Protein AF-A0A286H1N8-F1 (afdb_monomer_lite)

Secondary structure (DSSP, 8-state):
----------------------PPPPSSPPPGGGBPPHHHHHHHHHTT-EEEESSSSEEEEE-GGGEEEEEEGGGTEEEEEEEEEETTEEEEEETT-TT--EEEEEETTTEEEEEETTT--B---EEEE-

Radius of gyration: 24.0 Å; chains: 1; bounding box: 49×30×92 Å

Foldseek 3Di:
DDDDDDDDDDDDDDDDDPPDPPPDDLPDDDDPQFFAAQVRVVVCQVVFWWWQFPPARWIWTRDPPFKIWIAHPVVRDIWIWGWDDDRRWIFTGTPVRNPWTFTWTADPPRWIWTATSVPRDIDGTIDTDD

Structure (mmCIF, N/CA/C/O backbone):
data_AF-A0A286H1N8-F1
#
_entry.id   AF-A0A286H1N8-F1
#
loop_
_atom_site.group_PDB
_atom_site.id
_atom_site.type_symbol
_atom_site.label_atom_id
_atom_site.label_alt_id
_atom_site.label_comp_id
_atom_site.label_asym_id
_atom_site.label_entity_id
_atom_site.label_seq_id
_atom_site.pdbx_PDB_ins_code
_atom_site.Cartn_x
_atom_site.Cartn_y
_atom_site.Cartn_z
_atom_site.occupancy
_atom_site.B_iso_or_equiv
_atom_site.auth_seq_id
_atom_site.auth_comp_id
_atom_site.auth_asym_id
_atom_site.auth_atom_id
_atom_site.pdbx_PDB_model_num
ATOM 1 N N . MET A 1 1 ? 34.106 6.955 77.027 1.00 48.03 1 MET A N 1
ATOM 2 C CA . MET A 1 1 ? 34.243 7.611 75.709 1.00 48.03 1 MET A CA 1
ATOM 3 C C . MET A 1 1 ? 33.514 6.747 74.697 1.00 48.03 1 MET A C 1
ATOM 5 O O . MET A 1 1 ? 33.970 5.653 74.399 1.00 48.03 1 MET A O 1
ATOM 9 N N . SER A 1 2 ? 32.322 7.185 74.297 1.00 49.38 2 SER A N 1
ATOM 10 C CA . SER A 1 2 ? 31.342 6.395 73.548 1.00 49.38 2 SER A CA 1
ATOM 11 C C . SER A 1 2 ? 31.297 6.868 72.101 1.00 49.38 2 SER A C 1
ATOM 13 O O . SER A 1 2 ? 30.838 7.975 71.856 1.00 49.38 2 SER A O 1
ATOM 15 N N . HIS A 1 3 ? 31.728 6.043 71.149 1.00 46.00 3 HIS A N 1
ATOM 16 C CA . HIS A 1 3 ? 31.477 6.269 69.724 1.00 46.00 3 HIS A CA 1
ATOM 17 C C . HIS A 1 3 ? 31.519 4.943 68.970 1.00 46.00 3 HIS A C 1
ATOM 19 O O . HIS A 1 3 ? 32.595 4.377 68.865 1.00 46.00 3 HIS A O 1
ATOM 25 N N . MET A 1 4 ? 30.389 4.497 68.407 1.00 47.12 4 MET A N 1
ATOM 26 C CA . MET A 1 4 ? 30.310 3.762 67.127 1.00 47.12 4 MET A CA 1
ATOM 27 C C . MET A 1 4 ? 28.892 3.947 66.555 1.00 47.12 4 MET A C 1
ATOM 29 O O . MET A 1 4 ? 27.922 3.398 67.064 1.00 47.12 4 MET A O 1
ATOM 33 N N . LEU A 1 5 ? 28.712 5.003 65.757 1.00 55.62 5 LEU A N 1
ATOM 34 C CA . LEU A 1 5 ? 28.463 4.999 64.305 1.00 55.62 5 LEU A CA 1
ATOM 35 C C . LEU A 1 5 ? 27.261 4.165 63.815 1.00 55.62 5 LEU A C 1
ATOM 37 O O . LEU A 1 5 ? 27.325 2.953 63.625 1.00 55.62 5 LEU A O 1
ATOM 41 N N . ARG A 1 6 ? 26.184 4.905 63.518 1.00 54.03 6 ARG A N 1
ATOM 42 C CA . ARG A 1 6 ? 24.992 4.510 62.755 1.00 54.03 6 ARG A CA 1
ATOM 43 C C . ARG A 1 6 ? 25.367 4.121 61.319 1.00 54.03 6 ARG A C 1
ATOM 45 O O . ARG A 1 6 ? 26.016 4.898 60.626 1.00 54.03 6 ARG A O 1
ATOM 52 N N . ARG A 1 7 ? 24.881 2.970 60.846 1.00 54.78 7 ARG A N 1
ATOM 53 C CA . ARG A 1 7 ? 24.859 2.606 59.420 1.00 54.78 7 ARG A CA 1
ATOM 54 C C . ARG A 1 7 ? 23.522 3.046 58.820 1.00 54.78 7 ARG A C 1
ATOM 56 O O . ARG A 1 7 ? 22.484 2.501 59.182 1.00 54.78 7 ARG A O 1
ATOM 63 N N . GLY A 1 8 ? 23.552 4.053 57.950 1.00 47.91 8 GLY A N 1
ATOM 64 C CA . GLY A 1 8 ? 22.405 4.461 57.138 1.00 47.91 8 GLY A CA 1
ATOM 65 C C . GLY A 1 8 ? 22.336 3.623 55.863 1.00 47.91 8 GLY A C 1
ATOM 66 O O . GLY A 1 8 ? 23.327 3.524 55.142 1.00 47.91 8 GLY A O 1
ATOM 67 N N . LEU A 1 9 ? 21.178 3.009 55.610 1.00 51.22 9 LEU A N 1
ATOM 68 C CA . LEU A 1 9 ? 20.845 2.371 54.338 1.00 51.22 9 LEU A CA 1
ATOM 69 C C . LEU A 1 9 ? 20.765 3.432 53.231 1.00 51.22 9 LEU A C 1
ATOM 71 O O . LEU A 1 9 ? 19.991 4.380 53.345 1.00 51.22 9 LEU A O 1
ATOM 75 N N . ALA A 1 10 ? 21.507 3.241 52.142 1.00 50.12 10 ALA A N 1
ATOM 76 C CA . ALA A 1 10 ? 21.275 3.947 50.888 1.00 50.12 10 ALA A CA 1
ATOM 77 C C . ALA A 1 10 ? 20.330 3.101 50.021 1.00 50.12 10 ALA A C 1
ATOM 79 O O . ALA A 1 10 ? 20.686 2.006 49.589 1.00 50.12 10 ALA A O 1
ATOM 80 N N . ALA A 1 11 ? 19.112 3.597 49.806 1.00 51.62 11 ALA A N 1
ATOM 81 C CA . ALA A 1 11 ? 18.157 3.024 48.868 1.00 51.62 11 ALA A CA 1
ATOM 82 C C . ALA A 1 11 ? 18.587 3.370 47.433 1.00 51.62 11 ALA A C 1
ATOM 84 O O . ALA A 1 11 ? 18.708 4.543 47.081 1.00 51.62 11 ALA A O 1
ATOM 85 N N . ALA A 1 12 ? 18.832 2.350 46.612 1.00 50.88 12 ALA A N 1
ATOM 86 C CA . ALA A 1 12 ? 19.094 2.516 45.189 1.00 50.88 12 ALA A CA 1
ATOM 87 C C . ALA A 1 12 ? 17.784 2.864 44.464 1.00 50.88 12 ALA A C 1
ATOM 89 O O . ALA A 1 12 ? 16.854 2.059 44.419 1.00 50.88 12 ALA A O 1
ATOM 90 N N . ALA A 1 13 ? 17.707 4.075 43.913 1.00 53.12 13 ALA A N 1
ATOM 91 C CA . ALA A 1 13 ? 16.612 4.498 43.053 1.00 53.12 13 ALA A CA 1
ATOM 92 C C . ALA A 1 13 ? 16.797 3.890 41.652 1.00 53.12 13 ALA A C 1
ATOM 94 O O . ALA A 1 13 ? 17.744 4.224 40.943 1.00 53.12 13 ALA A O 1
ATOM 95 N N . PHE A 1 14 ? 15.893 2.991 41.260 1.00 51.34 14 PHE A N 1
ATOM 96 C CA . PHE A 1 14 ? 15.776 2.498 39.888 1.00 51.34 14 PHE A CA 1
ATOM 97 C C . PHE A 1 14 ? 15.037 3.538 39.038 1.00 51.34 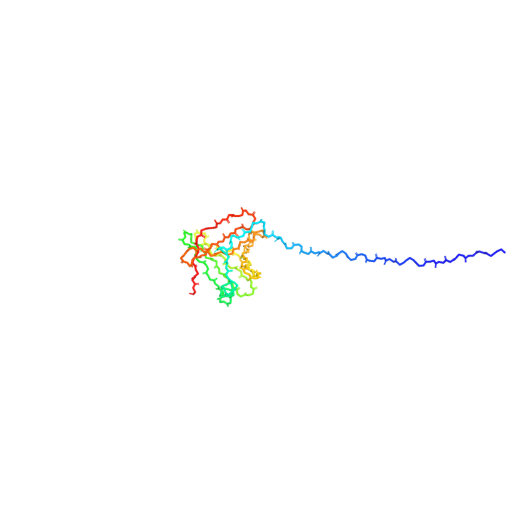14 PHE A C 1
ATOM 99 O O . PHE A 1 14 ? 13.820 3.686 39.136 1.00 51.34 14 PHE A O 1
ATOM 106 N N . THR A 1 15 ? 15.759 4.260 38.186 1.00 54.69 15 THR A N 1
ATOM 107 C CA . THR A 1 15 ? 15.174 5.069 37.112 1.00 54.69 15 THR A CA 1
ATOM 108 C C . THR A 1 15 ? 14.832 4.161 35.932 1.00 54.69 15 THR A C 1
ATOM 110 O O . THR A 1 15 ? 15.695 3.790 35.142 1.00 54.69 15 THR A O 1
ATOM 113 N N . ALA A 1 16 ? 13.558 3.786 35.812 1.00 54.31 16 ALA A N 1
ATOM 114 C CA . ALA A 1 16 ? 13.034 3.124 34.624 1.00 54.31 16 ALA A CA 1
ATOM 115 C C . ALA A 1 16 ? 12.953 4.140 33.474 1.00 54.31 16 ALA A C 1
ATOM 117 O O . ALA A 1 16 ? 12.077 5.005 33.446 1.00 54.31 16 ALA A O 1
ATOM 118 N N . THR A 1 17 ? 13.883 4.061 32.526 1.00 55.28 17 THR A N 1
ATOM 119 C CA . THR A 1 17 ? 13.801 4.795 31.263 1.00 55.28 17 THR A CA 1
ATOM 120 C C . THR A 1 17 ? 12.733 4.144 30.387 1.00 55.28 17 THR A C 1
ATOM 122 O O . THR A 1 17 ? 12.961 3.132 29.728 1.00 55.28 17 THR A O 1
ATOM 125 N N . LEU A 1 18 ? 11.530 4.722 30.391 1.00 54.97 18 LEU A N 1
ATOM 126 C CA . LEU A 1 18 ? 10.487 4.405 29.417 1.00 54.97 18 LEU A CA 1
ATOM 127 C C . LEU A 1 18 ? 10.997 4.812 28.029 1.00 54.97 18 LEU A C 1
ATOM 129 O O . LEU A 1 18 ? 10.918 5.975 27.640 1.00 54.97 18 LEU A O 1
ATOM 133 N N . SER A 1 19 ? 11.553 3.851 27.291 1.00 48.81 19 SER A N 1
ATOM 134 C CA . SER A 1 19 ? 11.818 4.004 25.862 1.00 48.81 19 SER A CA 1
ATOM 135 C C . SER A 1 19 ? 10.473 4.031 25.148 1.00 48.81 19 SER A C 1
ATOM 137 O O . SER A 1 19 ? 9.915 2.992 24.803 1.00 48.81 19 SER A O 1
ATOM 139 N N . ALA A 1 20 ? 9.913 5.227 24.986 1.00 52.72 20 ALA A N 1
ATOM 140 C CA . ALA A 1 20 ? 8.796 5.443 24.087 1.00 52.72 20 ALA A CA 1
ATOM 141 C C . ALA A 1 20 ? 9.265 5.060 22.679 1.00 52.72 20 ALA A C 1
ATOM 143 O O . ALA A 1 20 ? 10.148 5.708 22.118 1.00 52.72 20 ALA A O 1
ATOM 144 N N . CYS A 1 21 ? 8.710 3.983 22.122 1.00 49.44 21 CYS A N 1
ATOM 145 C CA . CYS A 1 21 ? 8.854 3.671 20.708 1.00 49.44 21 CYS A CA 1
ATOM 146 C C . CYS A 1 21 ? 8.246 4.838 19.925 1.00 49.44 21 CYS A C 1
ATOM 148 O O . CYS A 1 21 ? 7.029 4.922 19.765 1.00 49.44 21 CYS A O 1
ATOM 150 N N . ALA A 1 22 ? 9.087 5.779 19.502 1.00 48.03 22 ALA A N 1
ATOM 151 C CA . ALA A 1 22 ? 8.686 6.850 18.614 1.00 48.03 22 ALA A CA 1
ATOM 152 C C . ALA A 1 22 ? 8.336 6.210 17.269 1.00 48.03 22 ALA A C 1
ATOM 154 O O . ALA A 1 22 ? 9.215 5.867 16.480 1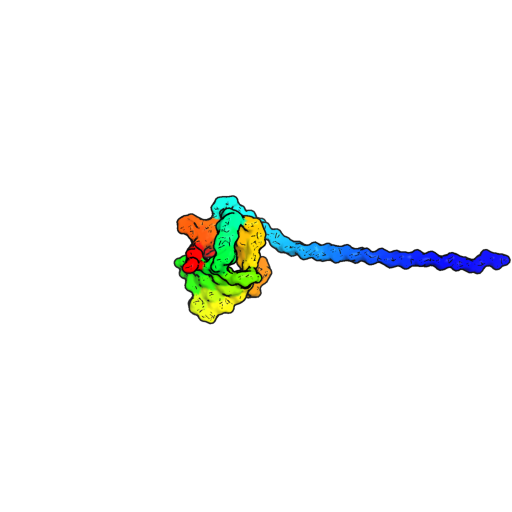.00 48.03 22 ALA A O 1
ATOM 155 N N . VAL A 1 23 ? 7.043 5.986 17.042 1.00 53.97 23 VAL A N 1
ATOM 156 C CA . VAL A 1 23 ? 6.540 5.654 15.712 1.00 53.97 23 VAL A CA 1
ATOM 157 C C . VAL A 1 23 ? 6.872 6.861 14.830 1.00 53.97 23 VAL A C 1
ATOM 159 O O . VAL A 1 23 ? 6.507 7.976 15.211 1.00 53.97 23 VAL A O 1
ATOM 162 N N . PRO A 1 24 ? 7.593 6.692 13.708 1.00 49.56 24 PRO A N 1
ATOM 163 C CA . PRO A 1 24 ? 7.932 7.811 12.843 1.00 49.56 24 PRO A CA 1
ATOM 164 C C . PRO A 1 24 ? 6.646 8.513 12.398 1.00 49.56 24 PRO A C 1
ATOM 166 O O . PRO A 1 24 ? 5.761 7.908 11.792 1.00 49.56 24 PRO A O 1
ATOM 169 N N . THR A 1 25 ? 6.525 9.792 12.750 1.00 52.03 25 THR A N 1
ATOM 170 C CA . THR A 1 25 ? 5.413 10.636 12.318 1.00 52.03 25 THR A CA 1
ATOM 171 C C . THR A 1 25 ? 5.596 10.938 10.828 1.00 52.03 25 THR A C 1
ATOM 173 O O . THR A 1 25 ? 6.637 11.482 10.466 1.00 52.03 25 THR A O 1
ATOM 176 N N . PRO A 1 26 ? 4.620 10.629 9.955 1.00 54.97 26 PRO A N 1
ATOM 177 C CA . PRO A 1 26 ? 4.674 10.989 8.538 1.00 54.97 26 PRO A CA 1
ATOM 178 C C . PRO A 1 26 ? 4.893 12.496 8.350 1.00 54.97 26 PRO A C 1
ATOM 180 O O . PRO A 1 26 ? 4.099 13.293 8.855 1.00 54.97 26 PRO A O 1
ATOM 183 N N . SER A 1 27 ? 5.947 12.878 7.627 1.00 52.53 27 SER A N 1
ATOM 184 C CA . SER A 1 27 ? 6.412 14.271 7.530 1.00 52.53 27 SER A CA 1
ATOM 185 C C . SER A 1 27 ? 5.608 15.133 6.549 1.00 52.53 27 SER A C 1
ATOM 187 O O . SER A 1 27 ? 5.606 16.356 6.678 1.00 52.53 27 SER A O 1
ATOM 189 N N . ALA A 1 28 ? 4.887 14.527 5.600 1.00 58.50 28 ALA A N 1
ATOM 190 C CA . ALA A 1 28 ? 4.025 15.242 4.658 1.00 58.50 28 ALA A CA 1
ATOM 191 C C . ALA A 1 28 ? 2.534 14.943 4.926 1.00 58.50 28 ALA A C 1
ATOM 193 O O . ALA A 1 28 ? 2.124 13.777 4.908 1.00 58.50 28 ALA A O 1
ATOM 194 N N . PRO A 1 29 ? 1.687 15.958 5.179 1.00 61.88 29 PRO A N 1
ATOM 195 C CA . PRO A 1 29 ? 0.252 15.740 5.295 1.00 61.88 29 PRO A CA 1
ATOM 196 C C . PRO A 1 29 ? -0.352 15.434 3.915 1.00 61.88 29 PRO A C 1
ATOM 198 O O . PRO A 1 29 ? -0.257 16.256 3.008 1.00 61.88 29 PRO A O 1
ATOM 201 N N . LEU A 1 30 ? -1.039 14.291 3.775 1.00 67.94 30 LEU A N 1
ATOM 202 C CA . LEU A 1 30 ? -1.951 14.062 2.646 1.00 67.94 30 LEU A CA 1
ATOM 203 C C . LEU A 1 30 ? -2.986 15.192 2.604 1.00 67.94 30 LEU A C 1
ATOM 205 O O . LEU A 1 30 ? -3.613 15.497 3.638 1.00 67.94 30 LEU A O 1
ATOM 209 N N . ALA A 1 31 ? -3.200 15.756 1.413 1.00 73.31 31 ALA A N 1
ATOM 210 C CA . ALA A 1 31 ? -4.306 16.670 1.173 1.00 73.31 31 ALA A CA 1
ATOM 211 C C . ALA A 1 31 ? -5.619 15.974 1.554 1.00 73.31 31 ALA A C 1
ATOM 213 O O . ALA A 1 31 ? -5.799 14.785 1.303 1.00 73.31 31 ALA A O 1
ATOM 214 N N . ALA A 1 32 ? -6.534 16.698 2.204 1.00 67.06 32 ALA A N 1
ATOM 215 C CA . ALA A 1 32 ? -7.751 16.095 2.751 1.00 67.06 32 ALA A CA 1
ATOM 216 C C . ALA A 1 32 ? -8.613 15.401 1.680 1.00 67.06 32 ALA A C 1
ATOM 218 O O . ALA A 1 32 ? -9.254 14.402 1.985 1.00 67.06 32 ALA A O 1
ATOM 219 N N . ALA A 1 33 ? -8.584 15.903 0.440 1.00 71.12 33 ALA A N 1
ATOM 220 C CA . ALA A 1 33 ? -9.300 15.336 -0.702 1.00 71.12 33 ALA A CA 1
ATOM 221 C C . ALA A 1 33 ? -8.751 13.978 -1.175 1.00 71.12 33 ALA A C 1
ATOM 223 O O . ALA A 1 33 ? -9.474 13.236 -1.829 1.00 71.12 33 ALA A O 1
ATOM 224 N N . ASP A 1 34 ? -7.506 13.652 -0.824 1.00 82.00 34 ASP A N 1
ATOM 225 C CA . ASP A 1 34 ? -6.835 12.420 -1.248 1.00 82.00 34 ASP A CA 1
ATOM 226 C C . ASP A 1 34 ? -6.876 11.341 -0.153 1.00 82.00 34 ASP A C 1
ATOM 228 O O . ASP A 1 34 ? -6.372 10.232 -0.333 1.00 82.00 34 ASP A O 1
ATOM 232 N N . ARG A 1 35 ? -7.452 11.651 1.016 1.00 85.38 35 ARG A N 1
ATOM 233 C CA . ARG A 1 35 ? -7.542 10.705 2.132 1.00 85.38 35 ARG A CA 1
ATOM 234 C C . ARG A 1 35 ? -8.665 9.710 1.902 1.00 85.38 35 ARG A C 1
ATOM 236 O O . ARG A 1 35 ? -9.785 10.085 1.568 1.00 85.38 35 ARG A O 1
ATOM 243 N N . LEU A 1 36 ? -8.376 8.449 2.202 1.00 89.88 36 LEU A N 1
ATOM 244 C CA . LEU A 1 36 ? -9.404 7.423 2.287 1.00 89.88 36 LEU A CA 1
ATOM 245 C C . LEU A 1 36 ? -10.360 7.738 3.434 1.00 89.88 36 LEU A C 1
ATOM 247 O O . LEU A 1 36 ? -9.941 8.087 4.536 1.00 89.88 36 LEU A O 1
ATOM 251 N N . ALA A 1 37 ? -11.655 7.541 3.215 1.00 89.31 37 ALA A N 1
ATOM 252 C CA . ALA A 1 37 ? -12.596 7.548 4.325 1.00 89.31 37 ALA A CA 1
ATOM 253 C C . ALA A 1 37 ? -12.361 6.305 5.208 1.00 89.31 37 ALA A C 1
ATOM 255 O O . ALA A 1 37 ? -12.083 5.217 4.705 1.00 89.31 37 ALA A O 1
ATOM 256 N N . ALA A 1 38 ? -12.532 6.412 6.530 1.00 87.56 38 ALA A N 1
ATOM 257 C CA . ALA A 1 38 ? -12.345 5.267 7.434 1.00 87.56 38 ALA A CA 1
ATOM 258 C C . ALA A 1 38 ? -13.164 4.003 7.049 1.00 87.56 38 ALA A C 1
ATOM 260 O O . ALA A 1 38 ? -12.619 2.898 7.145 1.00 87.56 38 ALA A O 1
ATOM 261 N N . PRO A 1 39 ? -14.423 4.108 6.564 1.00 90.81 39 PRO A N 1
ATOM 262 C CA . PRO A 1 39 ? -15.160 2.951 6.045 1.00 90.81 39 PRO A CA 1
ATOM 263 C C . PRO A 1 39 ? -14.519 2.318 4.804 1.00 90.81 39 PRO A C 1
ATOM 265 O O . PRO A 1 39 ? -14.571 1.103 4.636 1.00 90.81 39 PRO A O 1
ATOM 268 N N . GLU A 1 40 ? -13.892 3.122 3.949 1.00 91.69 40 GLU A N 1
ATOM 269 C CA . GLU A 1 40 ? -13.195 2.640 2.757 1.00 91.69 40 GLU A CA 1
ATOM 270 C C . GLU A 1 40 ? -11.921 1.883 3.136 1.00 91.69 40 GLU A C 1
ATOM 272 O O . GLU A 1 40 ? -11.712 0.765 2.668 1.00 91.69 40 GLU A O 1
ATOM 277 N N . VAL A 1 41 ? -11.132 2.418 4.077 1.00 92.31 41 VAL A N 1
ATOM 278 C CA . VAL A 1 41 ? -9.991 1.694 4.663 1.00 92.31 41 VAL A CA 1
ATOM 279 C C . VAL A 1 41 ? -10.444 0.349 5.224 1.00 92.31 41 VAL A C 1
ATOM 281 O O . VAL A 1 41 ? -9.815 -0.673 4.951 1.00 92.31 41 VAL A O 1
ATOM 284 N N . ALA A 1 42 ? -11.545 0.327 5.984 1.00 90.12 42 ALA A N 1
ATOM 285 C CA . ALA A 1 42 ? -12.097 -0.905 6.539 1.00 90.12 42 ALA A CA 1
ATOM 286 C C . ALA A 1 42 ? -12.480 -1.913 5.441 1.00 90.12 42 ALA A C 1
ATOM 288 O O . ALA A 1 42 ? -12.126 -3.086 5.548 1.00 90.12 42 ALA A O 1
ATOM 289 N N . ALA A 1 43 ? -13.128 -1.457 4.366 1.00 90.94 43 ALA A N 1
ATOM 290 C CA . ALA A 1 43 ? -13.521 -2.306 3.245 1.00 90.94 43 ALA A CA 1
ATOM 291 C C . ALA A 1 43 ? -12.317 -2.904 2.494 1.00 90.94 43 ALA A C 1
ATOM 293 O O . ALA A 1 43 ? -12.366 -4.073 2.100 1.00 90.94 43 ALA A O 1
ATOM 294 N N . LEU A 1 44 ? -11.239 -2.128 2.325 1.00 92.19 44 LEU A N 1
ATOM 295 C CA . LEU A 1 44 ? -10.000 -2.581 1.684 1.00 92.19 44 LEU A CA 1
ATOM 296 C C . LEU A 1 44 ? -9.307 -3.682 2.497 1.00 92.19 44 LEU A C 1
ATOM 298 O O . LEU A 1 44 ? -8.857 -4.679 1.935 1.00 92.19 44 LEU A O 1
ATOM 302 N N . VAL A 1 45 ? -9.233 -3.531 3.822 1.00 91.62 45 VAL A N 1
ATOM 303 C CA . VAL A 1 45 ? -8.506 -4.488 4.673 1.00 91.62 45 VAL A CA 1
ATOM 304 C C . VAL A 1 45 ? -9.327 -5.723 5.036 1.00 91.62 45 VAL A C 1
ATOM 306 O O . VAL A 1 45 ? -8.765 -6.809 5.131 1.00 91.62 45 VAL A O 1
ATOM 309 N N . GLN A 1 46 ? -10.646 -5.592 5.222 1.00 89.44 46 GLN A N 1
ATOM 310 C CA . GLN A 1 46 ? -11.505 -6.698 5.665 1.00 89.44 46 GLN A CA 1
ATOM 311 C C . GLN A 1 46 ? -11.536 -7.852 4.656 1.00 89.44 46 GLN A C 1
ATOM 313 O O . GLN A 1 46 ? -11.627 -9.009 5.058 1.00 89.44 46 GLN A O 1
ATOM 318 N N . ASN A 1 47 ? -11.430 -7.536 3.364 1.00 82.62 47 ASN A N 1
ATOM 319 C CA . ASN A 1 47 ? -11.497 -8.520 2.284 1.00 82.62 47 ASN A CA 1
ATOM 320 C C . ASN A 1 47 ? -10.129 -8.857 1.673 1.00 82.62 47 ASN A C 1
ATOM 322 O O . ASN A 1 47 ? -10.068 -9.682 0.770 1.00 82.62 47 ASN A O 1
ATOM 326 N N . GLY A 1 48 ? -9.045 -8.223 2.135 1.00 89.06 48 GLY A N 1
ATOM 327 C CA . GLY A 1 48 ? -7.720 -8.382 1.535 1.00 89.06 48 GLY A CA 1
ATOM 328 C C . GLY A 1 48 ? -7.643 -7.822 0.111 1.00 89.06 48 GLY A C 1
ATOM 329 O O . GLY A 1 48 ? -7.555 -8.570 -0.861 1.00 89.06 48 GLY A O 1
ATOM 330 N N . ALA A 1 49 ? -7.699 -6.494 -0.026 1.00 95.12 49 ALA A N 1
ATOM 331 C CA . ALA A 1 49 ? -7.667 -5.833 -1.328 1.00 95.12 49 ALA A CA 1
ATOM 332 C C . ALA A 1 49 ? -6.428 -6.202 -2.162 1.00 95.12 49 ALA A C 1
ATOM 334 O O . ALA A 1 49 ? -5.304 -6.281 -1.655 1.00 95.12 49 ALA A O 1
ATOM 335 N N . THR A 1 50 ? -6.644 -6.354 -3.470 1.00 97.25 50 THR A N 1
ATOM 336 C CA . THR A 1 50 ? -5.581 -6.486 -4.466 1.00 97.25 50 THR A CA 1
ATOM 337 C C . THR A 1 50 ? -5.514 -5.217 -5.306 1.00 97.25 50 THR A C 1
ATOM 339 O O . THR A 1 50 ? -6.435 -4.931 -6.064 1.00 97.25 50 THR A O 1
ATOM 342 N N . PHE A 1 51 ? -4.426 -4.460 -5.191 1.00 97.25 51 PHE A N 1
ATOM 343 C CA . PHE A 1 51 ? -4.160 -3.286 -6.018 1.00 97.25 51 PHE A CA 1
ATOM 344 C C . PHE A 1 51 ? -3.328 -3.694 -7.230 1.00 97.25 51 PHE A C 1
ATOM 346 O O . PHE A 1 51 ? -2.211 -4.191 -7.081 1.00 97.25 51 PHE A O 1
ATOM 353 N N . ARG A 1 52 ? -3.848 -3.466 -8.433 1.00 97.56 52 ARG A N 1
ATOM 354 C CA . ARG A 1 52 ? -3.133 -3.681 -9.694 1.00 97.56 52 ARG A CA 1
ATOM 355 C C . ARG A 1 52 ? -2.705 -2.333 -10.260 1.00 97.56 52 ARG A C 1
ATOM 357 O O . ARG A 1 52 ? -3.541 -1.445 -10.411 1.00 97.56 52 ARG A O 1
ATOM 364 N N . SER A 1 53 ? -1.415 -2.179 -10.550 1.00 96.44 53 SER A N 1
ATOM 365 C CA . SER A 1 53 ? -0.909 -0.978 -11.222 1.00 96.44 53 SER A CA 1
ATOM 366 C C . SER A 1 53 ? -1.506 -0.884 -12.627 1.00 96.44 53 SER A C 1
ATOM 368 O O . SER A 1 53 ? -1.648 -1.886 -13.329 1.00 96.44 53 SER A O 1
ATOM 370 N N . THR A 1 54 ? -1.888 0.327 -13.027 1.00 95.94 54 THR A N 1
ATOM 371 C CA . THR A 1 54 ? -2.490 0.590 -14.347 1.00 95.94 54 THR A CA 1
ATOM 372 C C . THR A 1 54 ? -1.457 0.774 -15.460 1.00 95.94 54 THR A C 1
ATOM 374 O O . THR A 1 54 ? -1.815 0.779 -16.636 1.00 95.94 54 THR A O 1
ATOM 377 N N . VAL A 1 55 ? -0.179 0.920 -15.101 1.00 94.81 55 VAL A N 1
ATOM 378 C CA . VAL A 1 55 ? 0.932 1.190 -16.033 1.00 94.81 55 VAL A CA 1
ATOM 379 C C . VAL A 1 55 ? 2.034 0.143 -15.940 1.00 94.81 55 VAL A C 1
ATOM 381 O O . VAL A 1 55 ? 2.660 -0.166 -16.950 1.00 94.81 55 VAL A O 1
ATOM 384 N N . ASN A 1 56 ? 2.260 -0.423 -14.754 1.00 94.06 56 ASN A N 1
ATOM 385 C CA . ASN A 1 56 ? 3.297 -1.418 -14.519 1.00 94.06 56 ASN A CA 1
ATOM 386 C C . ASN A 1 56 ? 2.672 -2.789 -14.231 1.00 94.06 56 ASN A C 1
ATOM 388 O O . ASN A 1 56 ? 1.593 -2.872 -13.647 1.00 94.06 56 ASN A O 1
ATOM 392 N N . PRO A 1 57 ? 3.346 -3.902 -14.561 1.00 94.56 57 PRO A N 1
ATOM 393 C CA . PRO A 1 57 ? 2.861 -5.235 -14.229 1.00 94.56 57 PRO A CA 1
ATOM 394 C C . PRO A 1 57 ? 3.205 -5.577 -12.768 1.00 94.56 57 PRO A C 1
ATOM 396 O O . PRO A 1 57 ? 3.984 -6.491 -12.484 1.00 94.56 57 PRO A O 1
ATOM 399 N N . VAL A 1 58 ? 2.666 -4.774 -11.847 1.00 95.75 58 VAL A N 1
ATOM 400 C CA . VAL A 1 58 ? 2.872 -4.871 -10.399 1.00 95.75 58 VAL A CA 1
ATOM 401 C C . VAL A 1 58 ? 1.525 -5.021 -9.703 1.00 95.75 58 VAL A C 1
ATOM 403 O O . VAL A 1 58 ? 0.578 -4.283 -9.986 1.00 95.75 58 VAL A O 1
ATOM 406 N N . VAL A 1 59 ? 1.450 -5.971 -8.775 1.00 97.06 59 VAL A N 1
ATOM 407 C CA . VAL A 1 59 ? 0.249 -6.265 -7.992 1.00 97.06 59 VAL A CA 1
ATOM 408 C C . VAL A 1 59 ? 0.593 -6.281 -6.507 1.00 97.06 59 VAL A C 1
ATOM 410 O O . VAL A 1 59 ? 1.476 -7.021 -6.088 1.00 97.06 59 VAL A O 1
ATOM 413 N N . TYR A 1 60 ? -0.128 -5.505 -5.704 1.00 97.38 60 TYR A N 1
ATOM 414 C CA . TYR A 1 60 ? -0.023 -5.488 -4.246 1.00 97.38 60 TYR A CA 1
ATOM 415 C C . TYR A 1 60 ? -1.234 -6.206 -3.661 1.00 97.38 60 TYR A C 1
ATOM 417 O O . TYR A 1 60 ? -2.366 -5.820 -3.931 1.00 97.38 60 TYR A O 1
ATOM 425 N N . ARG A 1 61 ? -1.017 -7.233 -2.843 1.00 97.00 61 ARG A N 1
ATOM 426 C CA . ARG A 1 61 ? -2.083 -7.996 -2.186 1.00 97.00 61 ARG A CA 1
ATOM 427 C C . ARG A 1 61 ? -1.999 -7.816 -0.683 1.00 97.00 61 ARG A C 1
ATOM 429 O O . ARG A 1 61 ? -1.011 -8.226 -0.069 1.00 97.00 61 ARG A O 1
ATOM 436 N N . LEU A 1 62 ? -3.040 -7.232 -0.100 1.00 96.19 62 LEU A N 1
ATOM 437 C CA . LEU A 1 62 ? -3.217 -7.200 1.345 1.00 96.19 62 LEU A CA 1
ATOM 438 C C . LEU A 1 62 ? -3.727 -8.562 1.802 1.00 96.19 62 LEU A C 1
ATOM 440 O O . LEU A 1 62 ? -4.758 -9.038 1.338 1.00 96.19 62 LEU A O 1
ATOM 444 N N . GLN A 1 63 ? -3.012 -9.194 2.718 1.00 93.88 63 GLN A N 1
ATOM 445 C CA . GLN A 1 63 ? -3.386 -10.481 3.288 1.00 93.88 63 GLN A CA 1
ATOM 446 C C . GLN A 1 63 ? -3.854 -10.309 4.733 1.00 93.88 63 GLN A C 1
ATOM 448 O O . GLN A 1 63 ? -3.529 -9.328 5.407 1.00 93.88 63 GLN A O 1
ATOM 453 N N . SER A 1 64 ? -4.613 -11.282 5.231 1.00 88.56 64 SER A N 1
ATOM 454 C CA . SER A 1 64 ? -5.036 -11.320 6.632 1.00 88.56 64 SER A CA 1
ATOM 455 C C . SER A 1 64 ? -3.840 -11.240 7.585 1.00 88.56 64 SER A C 1
ATOM 457 O O . SER A 1 64 ? -2.784 -11.804 7.308 1.00 88.56 64 SER A O 1
ATOM 459 N N . GLY A 1 65 ? -4.025 -10.589 8.734 1.00 89.25 65 GLY A N 1
ATOM 460 C CA . GLY A 1 65 ? -2.988 -10.507 9.768 1.00 89.25 65 GLY A CA 1
ATOM 461 C C . GLY A 1 65 ? -1.895 -9.467 9.508 1.00 89.25 65 GLY A C 1
ATOM 462 O O . GLY A 1 65 ? -0.874 -9.506 10.182 1.00 89.25 65 GLY A O 1
ATOM 463 N N . GLY A 1 66 ? -2.094 -8.538 8.564 1.00 93.50 66 GLY A N 1
ATOM 464 C CA . GLY A 1 66 ? -1.149 -7.441 8.317 1.00 93.50 66 GLY A CA 1
ATOM 465 C C . GLY A 1 66 ? -0.034 -7.771 7.325 1.00 93.50 66 GLY A C 1
ATOM 466 O O . GLY A 1 66 ? 0.869 -6.962 7.148 1.00 93.50 66 GLY A O 1
ATOM 467 N N . ALA A 1 67 ? -0.068 -8.936 6.673 1.00 96.12 67 ALA A N 1
ATOM 468 C CA . ALA A 1 67 ? 0.934 -9.317 5.680 1.00 96.12 67 ALA A CA 1
ATOM 469 C C . ALA A 1 67 ? 0.632 -8.704 4.303 1.00 96.12 67 ALA A C 1
ATOM 471 O O . ALA A 1 67 ? -0.521 -8.645 3.870 1.00 96.12 67 ALA A O 1
ATOM 472 N N . LEU A 1 68 ? 1.673 -8.266 3.600 1.00 96.75 68 LEU A N 1
ATOM 473 C CA . LEU A 1 68 ? 1.616 -7.763 2.230 1.00 96.75 68 LEU A CA 1
ATOM 474 C C . LEU A 1 68 ? 2.414 -8.689 1.311 1.00 96.75 68 LEU A C 1
ATOM 476 O O . LEU A 1 68 ? 3.529 -9.097 1.634 1.00 96.75 68 LEU A O 1
ATOM 480 N N . ARG A 1 69 ? 1.882 -8.937 0.114 1.00 96.56 69 ARG A N 1
ATOM 481 C CA . ARG A 1 69 ? 2.621 -9.575 -0.978 1.00 96.56 69 ARG A CA 1
ATOM 482 C C . ARG A 1 69 ? 2.613 -8.685 -2.213 1.00 96.56 69 ARG A C 1
ATOM 484 O O . ARG A 1 69 ? 1.543 -8.343 -2.707 1.00 96.56 69 ARG A O 1
ATOM 491 N N . ILE A 1 70 ? 3.791 -8.350 -2.729 1.00 96.44 70 ILE A N 1
ATOM 492 C CA . ILE A 1 70 ? 3.953 -7.572 -3.962 1.00 96.44 70 ILE A CA 1
ATOM 493 C C . ILE A 1 70 ? 4.496 -8.497 -5.045 1.00 96.44 70 ILE A C 1
ATOM 495 O O . ILE A 1 70 ? 5.555 -9.096 -4.880 1.00 96.44 70 ILE A O 1
ATOM 499 N N . GLU A 1 71 ? 3.783 -8.620 -6.153 1.00 96.81 71 GLU A N 1
ATOM 500 C CA . GLU A 1 71 ? 4.178 -9.423 -7.306 1.00 96.81 71 GLU A CA 1
ATOM 501 C C . GLU A 1 71 ? 4.596 -8.490 -8.440 1.00 96.81 71 GLU A C 1
ATOM 503 O O . GLU A 1 71 ? 3.821 -7.632 -8.856 1.00 96.81 71 GLU A O 1
ATOM 508 N N . VAL A 1 72 ? 5.822 -8.652 -8.940 1.00 94.94 72 VAL A N 1
ATOM 509 C CA . VAL A 1 72 ? 6.368 -7.890 -10.069 1.00 94.94 72 VAL A CA 1
ATOM 510 C C . VAL A 1 72 ? 6.573 -8.860 -11.226 1.00 94.94 72 VAL A C 1
ATOM 512 O O . VAL A 1 72 ? 7.568 -9.590 -11.270 1.00 94.94 72 VAL A O 1
ATOM 515 N N . THR A 1 73 ? 5.632 -8.894 -12.172 1.00 91.31 73 THR A N 1
ATOM 516 C CA . THR A 1 73 ? 5.642 -9.891 -13.255 1.00 91.31 73 THR A CA 1
ATOM 517 C C . THR A 1 73 ? 6.838 -9.711 -14.181 1.00 91.31 73 THR A C 1
ATOM 519 O O . THR A 1 73 ? 7.459 -10.700 -14.557 1.00 91.31 73 THR A O 1
ATOM 522 N N . ALA A 1 74 ? 7.217 -8.466 -14.492 1.00 85.12 74 ALA A N 1
ATOM 523 C CA . ALA A 1 74 ? 8.344 -8.171 -15.384 1.00 85.12 74 ALA A CA 1
ATOM 524 C C . ALA A 1 74 ? 9.687 -8.755 -14.899 1.00 85.12 74 ALA A C 1
ATOM 526 O O . ALA A 1 74 ? 10.580 -8.973 -15.710 1.00 85.12 74 ALA A O 1
ATOM 527 N N . GLY A 1 75 ? 9.825 -9.030 -13.597 1.00 82.12 75 GLY A N 1
ATOM 528 C CA . GLY A 1 75 ? 11.023 -9.635 -13.010 1.00 82.12 75 GLY A CA 1
ATOM 529 C C . GLY A 1 75 ? 10.809 -11.031 -12.427 1.00 82.12 75 GLY A C 1
ATOM 530 O O . GLY A 1 75 ? 11.748 -11.583 -11.862 1.00 82.12 75 GLY A O 1
ATOM 531 N N . ASN A 1 76 ? 9.594 -11.588 -12.505 1.00 92.88 76 ASN A N 1
ATOM 532 C CA . ASN A 1 76 ? 9.193 -12.789 -11.762 1.00 92.88 76 ASN A CA 1
ATOM 533 C C . ASN A 1 76 ? 9.567 -12.712 -10.263 1.00 92.88 76 ASN A C 1
ATOM 535 O O . ASN A 1 76 ? 10.047 -13.676 -9.666 1.00 92.88 76 ASN A O 1
ATOM 539 N N . GLN A 1 77 ? 9.399 -11.531 -9.659 1.00 95.00 77 GLN A N 1
ATOM 540 C CA . GLN A 1 77 ? 9.778 -11.275 -8.270 1.00 95.00 77 GLN A CA 1
ATOM 541 C C . GLN A 1 77 ? 8.543 -11.228 -7.373 1.00 95.00 77 GLN A C 1
ATOM 543 O O . GLN A 1 77 ? 7.507 -10.675 -7.741 1.00 95.00 77 GLN A O 1
ATOM 548 N N . THR A 1 78 ? 8.677 -11.781 -6.168 1.00 96.00 78 THR A N 1
ATOM 549 C CA . THR A 1 78 ? 7.732 -11.573 -5.068 1.00 96.00 78 THR A CA 1
ATOM 550 C C . THR A 1 78 ? 8.461 -10.862 -3.938 1.00 96.00 78 THR A C 1
ATOM 552 O O . THR A 1 78 ? 9.516 -11.320 -3.504 1.00 96.00 78 THR A O 1
ATOM 555 N N . ILE A 1 79 ? 7.899 -9.754 -3.467 1.00 95.19 79 ILE A N 1
ATOM 556 C CA . ILE A 1 79 ? 8.462 -8.939 -2.393 1.00 95.19 79 ILE A CA 1
ATOM 557 C C . ILE A 1 79 ? 7.480 -8.997 -1.220 1.00 95.19 79 ILE A C 1
ATOM 559 O O . ILE A 1 79 ? 6.322 -8.593 -1.386 1.00 95.19 79 ILE A O 1
ATOM 563 N N . PRO A 1 80 ? 7.893 -9.536 -0.063 1.00 96.88 80 PRO A N 1
ATOM 564 C CA . PRO A 1 80 ? 7.075 -9.502 1.137 1.00 96.88 80 PRO A CA 1
ATOM 565 C C . PRO A 1 80 ? 7.021 -8.085 1.717 1.00 96.88 80 PRO A C 1
ATOM 567 O O . PRO A 1 80 ? 7.789 -7.192 1.345 1.00 96.88 80 PRO A O 1
ATOM 570 N N . GLY A 1 81 ? 6.079 -7.875 2.619 1.00 95.81 81 GLY A N 1
ATOM 571 C CA . GLY A 1 81 ? 5.945 -6.640 3.361 1.00 95.81 81 GLY A CA 1
ATOM 572 C C . GLY A 1 81 ? 4.882 -6.758 4.434 1.00 95.81 81 GLY A C 1
ATOM 573 O O . GLY A 1 81 ? 4.309 -7.824 4.682 1.00 95.81 81 GLY A O 1
ATOM 574 N N . THR A 1 82 ? 4.529 -5.610 4.986 1.00 95.88 82 THR A N 1
ATOM 575 C CA . THR A 1 82 ? 3.439 -5.470 5.940 1.00 95.88 82 THR A CA 1
ATOM 576 C C . THR A 1 82 ? 2.493 -4.348 5.539 1.00 95.88 82 THR A C 1
ATOM 578 O O . THR A 1 82 ? 2.820 -3.470 4.737 1.00 95.88 82 THR A O 1
ATOM 581 N N . TRP A 1 83 ? 1.286 -4.386 6.086 1.00 95.31 83 TRP A N 1
ATOM 582 C CA . TRP A 1 83 ? 0.356 -3.273 6.056 1.00 95.31 83 TRP A CA 1
ATOM 583 C C . TRP A 1 83 ? -0.236 -3.050 7.442 1.00 95.31 83 TRP A C 1
ATOM 585 O O . TRP A 1 83 ? -0.412 -3.975 8.235 1.00 95.31 83 TRP A O 1
ATOM 595 N N . GLN A 1 84 ? -0.574 -1.799 7.725 1.00 93.81 84 GLN A N 1
ATOM 596 C CA . GLN A 1 84 ? -1.189 -1.384 8.977 1.00 93.81 84 GLN A CA 1
ATOM 597 C C . GLN A 1 84 ? -2.210 -0.282 8.716 1.00 93.81 84 GLN A C 1
ATOM 599 O O . GLN A 1 84 ? -2.038 0.544 7.818 1.00 93.81 84 GLN A O 1
ATOM 604 N N . ARG A 1 85 ? -3.274 -0.250 9.518 1.00 90.88 85 ARG A N 1
ATOM 605 C CA . ARG A 1 85 ? -4.250 0.842 9.492 1.00 90.88 85 ARG A CA 1
ATOM 606 C C . ARG A 1 85 ? -4.132 1.699 10.745 1.00 90.88 85 ARG A C 1
ATOM 608 O O . ARG A 1 85 ? -3.978 1.166 11.841 1.00 90.88 85 ARG A O 1
ATOM 615 N N . SER A 1 86 ? -4.280 3.007 10.587 1.00 85.00 86 SER A N 1
ATOM 616 C CA . SER A 1 86 ? -4.389 3.965 11.685 1.00 85.00 86 SER A CA 1
ATOM 617 C C . SER A 1 86 ? -5.449 5.002 11.326 1.00 85.00 86 SER A C 1
ATOM 619 O O . SER A 1 86 ? -5.203 5.903 10.527 1.00 85.00 86 SER A O 1
ATOM 621 N N . GLY A 1 87 ? -6.661 4.828 11.861 1.00 84.44 87 GLY A N 1
ATOM 622 C CA . GLY A 1 87 ? -7.809 5.679 11.541 1.00 84.44 87 GLY A CA 1
ATOM 623 C C . GLY A 1 87 ? -8.189 5.632 10.058 1.00 84.44 87 GLY A C 1
ATOM 624 O O . GLY A 1 87 ? -8.607 4.591 9.552 1.00 84.44 87 GLY A O 1
ATOM 625 N N . ASP A 1 88 ? -8.044 6.772 9.387 1.00 82.31 88 ASP A N 1
ATOM 626 C CA . ASP A 1 88 ? -8.295 6.999 7.959 1.00 82.31 88 ASP A CA 1
ATOM 627 C C . ASP A 1 88 ? -7.078 6.679 7.069 1.00 82.31 88 ASP A C 1
ATOM 629 O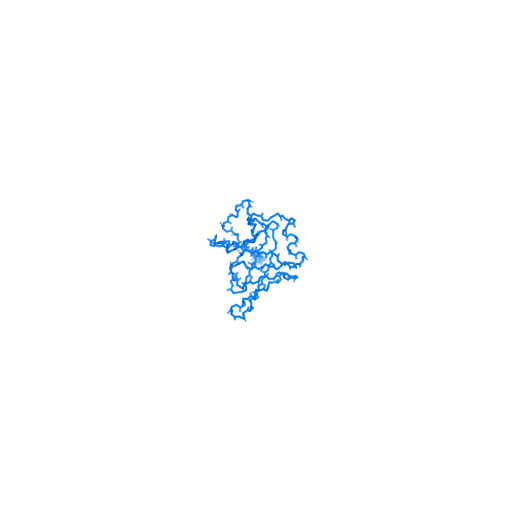 O . ASP A 1 88 ? -7.122 6.857 5.855 1.00 82.31 88 ASP A O 1
ATOM 633 N N . ARG A 1 89 ? -5.981 6.181 7.652 1.00 87.69 89 ARG A N 1
ATOM 634 C CA . ARG A 1 89 ? -4.753 5.850 6.923 1.00 87.69 89 ARG A CA 1
ATOM 635 C C . ARG A 1 89 ? -4.558 4.350 6.805 1.00 87.69 89 ARG A C 1
ATOM 637 O O . ARG A 1 89 ? -4.584 3.630 7.803 1.00 87.69 89 ARG A O 1
ATOM 644 N N . LEU A 1 90 ? -4.260 3.910 5.590 1.00 93.19 90 LEU A N 1
ATOM 645 C CA . LEU A 1 90 ? -3.731 2.587 5.289 1.00 93.19 90 LEU A CA 1
ATOM 646 C C . LEU A 1 90 ? -2.278 2.749 4.850 1.00 93.19 90 LEU A C 1
ATOM 648 O O . LEU A 1 90 ? -2.009 3.393 3.841 1.00 93.19 90 LEU A O 1
ATOM 652 N N . CYS A 1 91 ? -1.359 2.195 5.629 1.00 93.44 91 CYS A N 1
ATOM 653 C CA . CYS A 1 91 ? 0.071 2.237 5.379 1.00 93.44 91 CYS A CA 1
ATOM 654 C C . CYS A 1 91 ? 0.542 0.873 4.884 1.00 93.44 91 CYS A C 1
ATOM 656 O O . CYS A 1 91 ? 0.194 -0.152 5.473 1.00 93.44 91 CYS A O 1
ATOM 658 N N . ILE A 1 92 ? 1.339 0.876 3.823 1.00 94.38 92 ILE A N 1
ATOM 659 C CA . ILE A 1 92 ? 1.949 -0.305 3.225 1.00 94.38 92 ILE A CA 1
ATOM 660 C C . ILE A 1 92 ? 3.470 -0.142 3.312 1.00 94.38 92 ILE A C 1
ATOM 662 O O . ILE A 1 92 ? 3.993 0.911 2.953 1.00 94.38 92 ILE A O 1
ATOM 666 N N . THR A 1 93 ? 4.174 -1.177 3.765 1.00 94.56 93 THR A N 1
ATOM 667 C CA . THR A 1 93 ? 5.631 -1.171 3.962 1.00 94.56 93 THR A CA 1
ATOM 668 C C . THR A 1 93 ? 6.232 -2.437 3.348 1.00 94.56 93 THR A C 1
ATOM 670 O O . THR A 1 93 ? 6.099 -3.518 3.922 1.00 94.56 93 THR A O 1
ATOM 673 N N . PRO A 1 94 ? 6.858 -2.353 2.163 1.00 94.00 94 PRO A N 1
ATOM 674 C CA . PRO A 1 94 ? 7.639 -3.450 1.596 1.00 94.00 94 PRO A CA 1
ATOM 675 C C . PRO A 1 94 ? 8.850 -3.781 2.482 1.00 94.00 94 PRO A C 1
ATOM 677 O O . PRO A 1 94 ? 9.536 -2.874 2.937 1.00 94.00 94 PRO A O 1
ATOM 680 N N . ASP A 1 95 ? 9.212 -5.055 2.644 1.00 92.88 95 ASP A N 1
ATOM 681 C CA . ASP A 1 95 ? 10.349 -5.446 3.504 1.00 92.88 95 ASP A CA 1
ATOM 682 C C . ASP A 1 95 ? 11.706 -4.962 2.974 1.00 92.88 95 ASP A C 1
ATOM 684 O O . ASP A 1 95 ? 12.667 -4.808 3.725 1.00 92.88 95 ASP A O 1
ATOM 688 N N . ARG A 1 96 ? 11.796 -4.695 1.667 1.00 87.94 96 ARG A N 1
ATOM 689 C CA . ARG A 1 96 ? 12.992 -4.095 1.054 1.00 87.94 96 ARG A CA 1
ATOM 690 C C . ARG A 1 96 ? 13.171 -2.612 1.394 1.00 87.94 96 ARG A C 1
ATOM 692 O O . ARG A 1 96 ? 14.228 -2.064 1.105 1.00 87.94 96 ARG A O 1
ATOM 699 N N . ASP A 1 97 ? 12.138 -1.979 1.942 1.00 82.94 97 ASP A N 1
ATOM 700 C CA . ASP A 1 97 ? 12.109 -0.563 2.285 1.00 82.94 97 ASP A CA 1
ATOM 701 C C . ASP A 1 97 ? 11.404 -0.368 3.633 1.00 82.94 97 ASP A C 1
ATOM 703 O O . ASP A 1 97 ? 10.279 0.121 3.735 1.00 82.94 97 ASP A O 1
ATOM 707 N N . THR A 1 98 ? 12.080 -0.811 4.694 1.00 69.69 98 THR A N 1
ATOM 708 C CA . THR A 1 98 ? 11.545 -0.805 6.064 1.00 69.69 98 THR A CA 1
ATOM 709 C C . THR A 1 98 ? 11.356 0.595 6.646 1.00 69.69 98 THR A C 1
ATOM 711 O O . THR A 1 98 ? 10.757 0.733 7.712 1.00 69.69 98 THR A O 1
ATOM 714 N N . GLN A 1 99 ? 11.865 1.630 5.972 1.00 69.12 99 GLN A N 1
ATOM 715 C CA . GLN A 1 99 ? 11.712 3.023 6.387 1.00 69.12 99 GLN A CA 1
ATOM 716 C C . GLN A 1 99 ? 10.540 3.720 5.690 1.00 69.12 99 GLN A C 1
ATOM 718 O O . GLN A 1 99 ? 10.102 4.771 6.162 1.00 69.12 99 GLN A O 1
ATOM 723 N N . ALA A 1 100 ? 9.991 3.135 4.622 1.00 75.56 100 ALA A N 1
ATOM 724 C CA . ALA A 1 100 ? 8.891 3.727 3.883 1.00 75.56 100 ALA A CA 1
ATOM 725 C C . ALA A 1 100 ? 7.523 3.266 4.408 1.00 75.56 100 ALA A C 1
ATOM 727 O O . ALA A 1 100 ? 7.148 2.089 4.374 1.00 75.56 100 ALA A O 1
ATOM 728 N N . CYS A 1 101 ? 6.726 4.237 4.852 1.00 86.19 101 CYS A N 1
ATOM 729 C CA . CYS A 1 101 ? 5.280 4.089 4.900 1.00 86.19 101 CYS A CA 1
ATOM 730 C C . CYS A 1 101 ? 4.696 4.685 3.621 1.00 86.19 101 CYS A C 1
ATOM 732 O O . CYS A 1 101 ? 4.729 5.907 3.438 1.00 86.19 101 CYS A O 1
ATOM 734 N N . TYR A 1 102 ? 4.141 3.831 2.765 1.00 91.56 102 TYR A N 1
ATOM 735 C CA . TYR A 1 102 ? 3.365 4.252 1.607 1.00 91.56 102 TYR A CA 1
ATOM 736 C C . TYR A 1 102 ? 1.893 4.325 2.000 1.00 91.56 102 TYR A C 1
ATOM 738 O O . TYR A 1 102 ? 1.254 3.300 2.250 1.00 91.56 102 TYR A O 1
A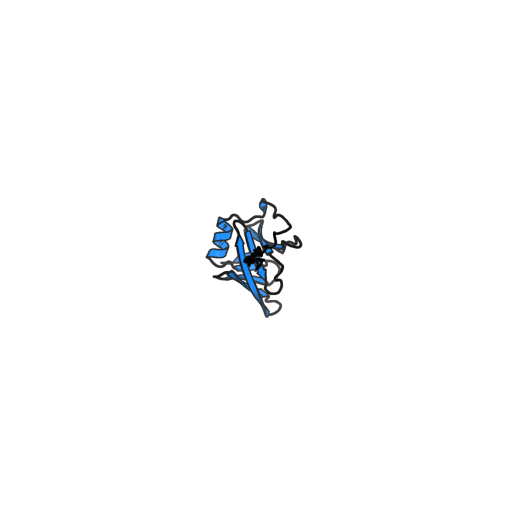TOM 746 N N . VAL A 1 103 ? 1.355 5.539 2.099 1.00 93.38 103 VAL A N 1
ATOM 747 C CA . VAL A 1 103 ? -0.053 5.750 2.445 1.00 93.38 103 VAL A CA 1
ATOM 748 C C . VAL A 1 103 ? -0.905 5.597 1.196 1.00 93.38 103 VAL A C 1
ATOM 750 O O . VAL A 1 103 ? -0.631 6.220 0.171 1.00 93.38 103 VAL A O 1
ATOM 753 N N . VAL A 1 104 ? -1.951 4.782 1.291 1.00 94.25 104 VAL A N 1
ATOM 754 C CA . VAL A 1 104 ? -2.943 4.643 0.225 1.00 94.25 104 VAL A CA 1
ATOM 755 C C . VAL A 1 104 ? -3.867 5.859 0.226 1.00 94.25 104 VAL A C 1
ATOM 757 O O . VAL A 1 104 ? -4.440 6.216 1.256 1.00 94.25 104 VAL A O 1
ATOM 760 N N . ALA A 1 105 ? -4.001 6.474 -0.941 1.00 93.38 105 ALA A N 1
ATOM 761 C CA . ALA A 1 105 ? -4.777 7.670 -1.218 1.00 93.38 105 ALA A CA 1
ATOM 762 C C . ALA A 1 105 ? -5.805 7.395 -2.322 1.00 93.38 105 ALA A C 1
ATOM 764 O O . ALA A 1 105 ? -5.574 6.546 -3.189 1.00 93.38 105 ALA A O 1
ATOM 765 N N . THR A 1 106 ? -6.917 8.125 -2.323 1.00 92.56 106 THR A N 1
ATOM 766 C CA . THR A 1 106 ? -7.883 8.094 -3.429 1.00 92.56 106 THR A CA 1
ATOM 767 C C . THR A 1 106 ? -7.386 8.923 -4.608 1.00 92.56 106 THR A C 1
ATOM 769 O O . THR A 1 106 ? -6.779 9.975 -4.432 1.00 92.56 106 THR A O 1
ATOM 772 N N . ALA A 1 107 ? -7.701 8.483 -5.820 1.00 90.75 107 ALA A N 1
ATOM 773 C CA . ALA A 1 107 ? -7.497 9.223 -7.056 1.00 90.75 107 ALA A CA 1
ATOM 774 C C . ALA A 1 107 ? -8.809 9.324 -7.850 1.00 90.75 107 ALA A C 1
ATOM 776 O O . ALA A 1 107 ? -9.809 8.662 -7.557 1.00 90.75 107 ALA A O 1
ATOM 777 N N . ALA A 1 108 ? -8.811 10.173 -8.878 1.00 87.81 108 ALA A N 1
ATOM 778 C CA . ALA A 1 108 ? -9.973 10.353 -9.738 1.00 87.81 108 ALA A CA 1
ATOM 779 C C . ALA A 1 108 ? -10.418 9.028 -10.387 1.00 87.81 108 ALA A C 1
ATOM 781 O O . ALA A 1 108 ? -9.603 8.170 -10.729 1.00 87.81 108 ALA A O 1
ATOM 782 N N . GLY A 1 109 ? -11.730 8.875 -10.582 1.00 87.62 109 GLY A N 1
ATOM 783 C CA . GLY A 1 109 ? -12.297 7.707 -11.261 1.00 87.62 109 GLY A CA 1
ATOM 784 C C . GLY A 1 109 ? -12.288 6.414 -10.438 1.00 87.62 109 GLY A C 1
ATOM 785 O O . GLY A 1 109 ? -12.302 5.339 -11.028 1.00 87.62 109 GLY A O 1
ATOM 786 N N . GLY A 1 110 ? -12.255 6.502 -9.102 1.00 89.88 110 GLY A N 1
ATOM 787 C CA . GLY A 1 110 ? -12.294 5.326 -8.218 1.00 89.88 110 GLY A CA 1
ATOM 788 C C . GLY A 1 110 ? -10.981 4.540 -8.179 1.00 89.88 110 GLY A C 1
ATOM 789 O O . GLY A 1 110 ? -10.980 3.344 -7.892 1.00 89.88 110 GLY A O 1
ATOM 790 N N . ARG A 1 111 ? -9.873 5.204 -8.518 1.00 95.38 111 ARG A N 1
ATOM 791 C CA . ARG A 1 111 ? -8.521 4.645 -8.471 1.00 95.38 111 ARG A CA 1
ATOM 792 C C . ARG A 1 111 ? -7.829 5.013 -7.166 1.00 95.38 111 ARG A C 1
ATOM 794 O O . ARG A 1 111 ? -8.321 5.834 -6.396 1.00 95.38 111 ARG A O 1
ATOM 801 N N . TYR A 1 112 ? -6.660 4.429 -6.956 1.00 95.69 112 TYR A N 1
ATOM 802 C CA . TYR A 1 112 ? -5.836 4.633 -5.774 1.00 95.69 112 TYR A CA 1
ATOM 803 C C . TYR A 1 112 ? -4.423 5.043 -6.161 1.00 95.69 112 TYR A C 1
ATOM 805 O O . TYR A 1 112 ? -3.948 4.695 -7.236 1.00 95.69 112 TYR A O 1
ATOM 813 N N . ARG A 1 113 ? -3.733 5.753 -5.276 1.00 95.44 113 ARG A N 1
ATOM 814 C CA . ARG A 1 113 ? -2.297 6.036 -5.382 1.00 95.44 113 ARG A CA 1
ATOM 815 C C . ARG A 1 113 ? -1.629 5.738 -4.060 1.00 95.44 113 ARG A C 1
ATOM 817 O O . ARG A 1 113 ? -2.269 5.770 -3.014 1.00 95.44 113 ARG A O 1
ATOM 824 N N . PHE A 1 114 ? -0.339 5.472 -4.107 1.00 93.75 114 PHE A N 1
ATOM 825 C CA . PHE A 1 114 ? 0.500 5.326 -2.936 1.00 93.75 114 PHE A CA 1
ATOM 826 C C . PHE A 1 114 ? 1.379 6.563 -2.823 1.00 93.75 114 PHE A C 1
ATOM 828 O O . PHE A 1 114 ? 2.068 6.931 -3.773 1.00 93.75 114 PHE A O 1
ATOM 835 N N . GLN A 1 115 ? 1.346 7.213 -1.667 1.00 92.06 115 GLN A N 1
ATOM 836 C CA . GLN A 1 115 ? 2.224 8.333 -1.371 1.00 92.06 115 GLN A CA 1
ATOM 837 C C . GLN A 1 115 ? 3.280 7.902 -0.362 1.00 92.06 115 GLN A C 1
ATOM 839 O O . GLN A 1 115 ? 2.951 7.482 0.749 1.00 92.06 115 GLN A O 1
ATOM 844 N N . ASP A 1 116 ? 4.546 8.033 -0.740 1.00 89.38 116 ASP A N 1
ATOM 845 C CA . ASP A 1 116 ? 5.659 7.903 0.187 1.00 89.38 116 ASP A CA 1
ATOM 846 C C . ASP A 1 116 ? 5.621 9.063 1.189 1.00 89.38 116 ASP A C 1
ATOM 848 O O . ASP A 1 116 ? 5.714 10.237 0.830 1.00 89.38 116 ASP A O 1
ATOM 852 N N . THR A 1 117 ? 5.474 8.733 2.465 1.00 84.31 117 THR A N 1
ATOM 853 C CA . THR A 1 117 ? 5.425 9.717 3.552 1.00 84.31 117 THR A CA 1
ATOM 854 C C . THR A 1 117 ? 6.761 10.395 3.849 1.00 84.31 117 THR A C 1
ATOM 856 O O . THR A 1 117 ? 6.757 11.466 4.464 1.00 84.31 117 THR A O 1
ATOM 859 N N . ALA A 1 118 ? 7.882 9.797 3.437 1.00 83.44 118 ALA A N 1
ATOM 860 C CA . ALA A 1 118 ? 9.217 10.340 3.648 1.00 83.44 118 ALA A CA 1
ATOM 861 C C . ALA A 1 118 ? 9.580 11.366 2.568 1.00 83.44 118 ALA A C 1
ATOM 863 O O . ALA A 1 118 ? 9.9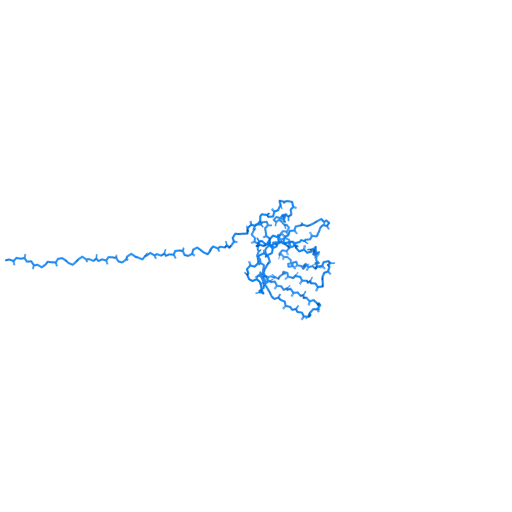95 12.479 2.890 1.00 83.44 118 ALA A O 1
ATOM 864 N N . SER A 1 119 ? 9.397 11.012 1.292 1.00 84.94 119 SER A N 1
ATOM 865 C CA . SER A 1 119 ? 9.743 11.882 0.158 1.00 84.94 119 SER A CA 1
ATOM 866 C C . SER A 1 119 ? 8.582 12.737 -0.358 1.00 84.94 119 SER A C 1
ATOM 868 O O . SER A 1 119 ? 8.800 13.701 -1.091 1.00 84.94 119 SER A O 1
ATOM 870 N N . GLY A 1 120 ? 7.343 12.380 -0.017 1.00 86.06 120 GLY A N 1
ATOM 871 C CA . GLY A 1 120 ? 6.137 12.958 -0.601 1.00 86.06 120 GLY A CA 1
ATOM 872 C C . GLY A 1 120 ? 5.850 12.482 -2.028 1.00 86.06 120 GLY A C 1
ATOM 873 O O . GLY A 1 120 ? 4.849 12.921 -2.597 1.00 86.06 120 GLY A O 1
ATOM 874 N N . GLN A 1 121 ? 6.686 11.609 -2.610 1.00 88.56 121 GLN A N 1
ATOM 875 C CA . GLN A 1 121 ? 6.465 11.089 -3.956 1.00 88.56 121 GLN A CA 1
ATOM 876 C C . GLN A 1 121 ? 5.167 10.296 -4.037 1.00 88.56 121 GLN A C 1
ATOM 878 O O . GLN A 1 121 ? 4.810 9.545 -3.131 1.00 88.56 121 GLN A O 1
ATOM 883 N N . VAL A 1 122 ? 4.478 10.460 -5.161 1.00 90.69 122 VAL A N 1
ATOM 884 C CA . VAL A 1 122 ? 3.219 9.786 -5.457 1.00 90.69 122 VAL A CA 1
ATOM 885 C C . VAL A 1 122 ? 3.468 8.788 -6.579 1.00 90.69 122 VAL A C 1
ATOM 887 O O . VAL A 1 122 ? 4.098 9.120 -7.583 1.00 90.69 122 VAL A O 1
ATOM 890 N N . SER A 1 123 ? 2.988 7.566 -6.392 1.00 91.56 123 SER A N 1
ATOM 891 C CA . SER A 1 123 ? 3.041 6.506 -7.392 1.00 91.56 123 SER A CA 1
ATOM 892 C C . SER A 1 123 ? 2.101 6.773 -8.570 1.00 91.56 123 SER A C 1
ATOM 894 O O . SER A 1 123 ? 1.302 7.712 -8.581 1.00 91.56 123 SER A O 1
ATOM 896 N N . GLU A 1 124 ? 2.114 5.857 -9.530 1.00 91.94 124 GLU A N 1
ATOM 897 C CA . GLU A 1 124 ? 1.035 5.724 -10.498 1.00 91.94 124 GLU A CA 1
ATOM 898 C C . GLU A 1 124 ? -0.337 5.422 -9.861 1.00 91.94 124 GLU A C 1
ATOM 900 O O . GLU A 1 124 ? -0.451 5.148 -8.660 1.00 91.94 124 GLU A O 1
ATOM 905 N N . ASP A 1 125 ? -1.368 5.399 -10.710 1.00 96.50 125 ASP A N 1
ATOM 906 C CA . ASP A 1 125 ? -2.697 4.920 -10.353 1.00 96.50 125 ASP A CA 1
ATOM 907 C C . ASP A 1 125 ? -2.751 3.383 -10.264 1.00 96.50 125 ASP A C 1
ATOM 909 O O . ASP A 1 125 ? -2.256 2.655 -11.134 1.00 96.50 125 ASP A O 1
ATOM 913 N N . PHE A 1 126 ? -3.496 2.911 -9.2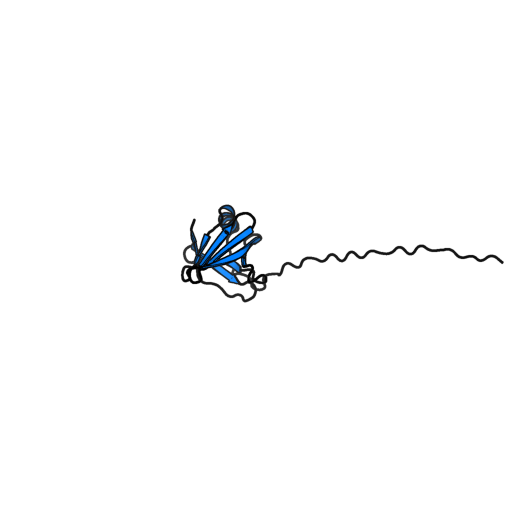73 1.00 97.31 126 PHE A N 1
ATOM 914 C CA . PHE A 1 126 ? -3.865 1.525 -9.045 1.00 97.31 126 PHE A CA 1
ATOM 915 C C . PHE A 1 126 ? -5.380 1.360 -9.098 1.00 97.31 126 PHE A C 1
ATOM 917 O O . PHE A 1 126 ? -6.140 2.223 -8.654 1.00 97.31 126 PHE A O 1
ATOM 924 N N . GLU A 1 127 ? -5.825 0.212 -9.583 1.00 97.06 127 GLU A N 1
ATOM 925 C CA . GLU A 1 127 ? -7.208 -0.238 -9.445 1.00 97.06 127 GLU A CA 1
ATOM 926 C C . GLU A 1 127 ? -7.296 -1.362 -8.411 1.00 97.06 127 GLU A C 1
ATOM 928 O O . GLU A 1 127 ? -6.369 -2.162 -8.268 1.00 97.06 127 GLU A O 1
ATOM 933 N N . VAL A 1 128 ? -8.414 -1.434 -7.691 1.00 95.50 128 VAL A N 1
ATOM 934 C CA . VAL A 1 128 ? -8.684 -2.554 -6.785 1.00 95.50 128 VAL A CA 1
ATOM 935 C C . VAL A 1 128 ? -9.420 -3.641 -7.552 1.00 95.50 128 VAL A C 1
ATOM 937 O O . VAL A 1 128 ? -10.540 -3.438 -8.016 1.00 95.50 128 VAL A O 1
ATOM 940 N N . VAL A 1 129 ? -8.792 -4.807 -7.650 1.00 92.75 129 VAL A N 1
ATOM 941 C CA . VAL A 1 129 ? -9.373 -6.019 -8.226 1.00 92.75 129 VAL A CA 1
ATOM 942 C C . VAL A 1 129 ? -9.874 -6.878 -7.064 1.00 92.75 129 VAL A C 1
ATOM 944 O O . VAL A 1 129 ? -9.119 -7.141 -6.126 1.00 92.75 129 VAL A O 1
ATOM 947 N N . ARG A 1 130 ? -11.159 -7.239 -7.080 1.00 75.38 130 ARG A N 1
ATOM 948 C CA . ARG A 1 130 ? -11.786 -8.110 -6.075 1.00 75.38 130 ARG A CA 1
ATOM 949 C C . ARG A 1 130 ? -11.854 -9.544 -6.570 1.00 75.38 130 ARG A C 1
ATOM 951 O O . ARG A 1 130 ? -12.024 -9.715 -7.797 1.00 75.38 130 ARG A O 1
#

Sequence (130 aa):
MSHMLRRGLAAAAFTATLSACAVPTPSAPLAAADRLAAPEVAALVQNGATFRSTVNPVVYRLQSGGALRIEVTAGNQTIPGTWQRSGDRLCITPDRDTQACYVVATAAGGRYRFQDTASGQVSEDFEVVR

pLDDT: mean 81.81, std 17.13, range [46.0, 97.56]

Organism: NCBI:txid414052